Protein AF-A0A7X4A5X2-F1 (afdb_monomer_lite)

Sequence (85 aa):
MTESSTAATVAAPNEPVLLPDLSDRGILTLTLNRPRVFNALSEDLLDALTSALESAAKDGTVRVVVIRAAGRAFCAGHDLREMRA

Foldseek 3Di:
DDDPPPPQPPDDPPHQQWDWDADQQQEIEIEGEPVVQLSADDPSNVVVVVVVVVVLVVDPSHDHYHYHYRYDHGYPYHDVVVVVD

pLDDT: mean 83.05, std 19.31, range [32.78, 98.38]

Structure (mmCIF, N/CA/C/O backbone):
data_AF-A0A7X4A5X2-F1
#
_entry.id   AF-A0A7X4A5X2-F1
#
loop_
_atom_site.group_PDB
_atom_site.id
_atom_site.type_symbol
_atom_site.label_atom_id
_atom_site.label_alt_id
_atom_site.label_comp_id
_atom_site.label_asym_id
_atom_site.label_entity_id
_atom_site.label_seq_id
_atom_site.pdbx_PDB_ins_code
_atom_site.Cartn_x
_atom_site.Cartn_y
_atom_site.Cartn_z
_atom_site.occupancy
_atom_site.B_iso_or_equiv
_atom_site.auth_seq_id
_atom_site.auth_comp_id
_atom_site.auth_asym_id
_atom_site.auth_ato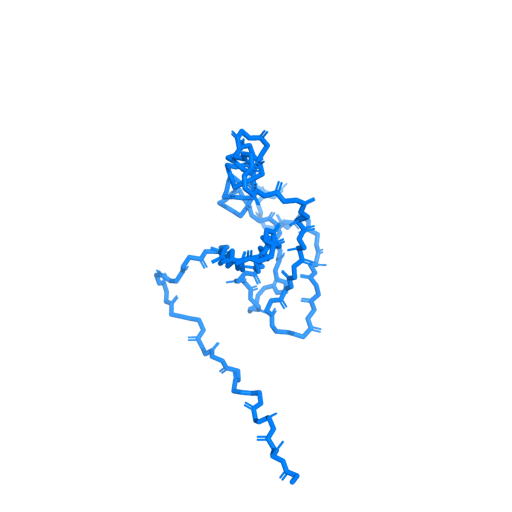m_id
_atom_site.pdbx_PDB_model_num
ATOM 1 N N . MET A 1 1 ? -28.972 -3.528 -18.062 1.00 39.44 1 MET A N 1
ATOM 2 C CA . MET A 1 1 ? -27.634 -4.086 -18.337 1.00 39.44 1 MET A CA 1
ATOM 3 C C . MET A 1 1 ? -26.723 -2.900 -18.589 1.00 39.44 1 MET A C 1
ATOM 5 O O . MET A 1 1 ? -26.771 -2.332 -19.665 1.00 39.44 1 MET A O 1
ATOM 9 N N . THR A 1 2 ? -26.055 -2.410 -17.548 1.00 32.78 2 THR A N 1
ATOM 10 C CA . THR A 1 2 ? -25.195 -1.220 -17.612 1.00 32.78 2 THR A CA 1
ATOM 11 C C . THR A 1 2 ? -23.774 -1.660 -17.925 1.00 32.78 2 THR A C 1
ATOM 13 O O . THR A 1 2 ? -23.162 -2.381 -17.139 1.00 32.78 2 THR A O 1
ATOM 16 N N . GLU A 1 3 ? -23.279 -1.258 -19.089 1.00 37.38 3 GLU A N 1
ATOM 17 C CA . GLU A 1 3 ? -21.901 -1.466 -19.519 1.00 37.38 3 GLU A CA 1
ATOM 18 C C . GLU A 1 3 ? -20.961 -0.627 -18.640 1.00 37.38 3 GLU A C 1
ATOM 20 O O . GLU A 1 3 ? -20.876 0.594 -18.765 1.00 37.38 3 GLU A O 1
ATOM 25 N N . SER A 1 4 ? -20.255 -1.284 -17.716 1.00 40.78 4 SER A N 1
ATOM 26 C CA . SER A 1 4 ? -19.108 -0.701 -17.015 1.00 40.78 4 SER A CA 1
ATOM 27 C C . SER A 1 4 ? -17.927 -0.613 -17.982 1.00 40.78 4 SER A C 1
ATOM 29 O O . SER A 1 4 ? -17.079 -1.501 -18.053 1.00 40.78 4 SER A O 1
ATOM 31 N N . SER A 1 5 ? -17.889 0.477 -18.744 1.00 35.56 5 SER A N 1
ATOM 32 C CA . SER A 1 5 ? -16.742 0.872 -19.557 1.00 35.56 5 SER A CA 1
ATOM 33 C C . SER A 1 5 ? -15.554 1.202 -18.645 1.00 35.56 5 SER A C 1
ATOM 35 O O . SER A 1 5 ? -15.522 2.242 -17.987 1.00 35.56 5 SER A O 1
ATOM 37 N N . THR A 1 6 ? -14.572 0.299 -18.596 1.00 47.97 6 THR A N 1
ATOM 38 C CA . THR A 1 6 ? -13.276 0.517 -17.937 1.00 47.97 6 THR A CA 1
ATOM 39 C C . THR A 1 6 ? -12.452 1.458 -18.810 1.00 47.97 6 THR A C 1
ATOM 41 O O . THR A 1 6 ? -11.716 1.022 -19.694 1.00 47.97 6 THR A O 1
ATOM 44 N N . ALA A 1 7 ? -12.599 2.764 -18.591 1.00 41.25 7 ALA A N 1
ATOM 45 C CA . ALA A 1 7 ? -11.703 3.743 -19.182 1.00 41.25 7 ALA A CA 1
ATOM 46 C C . ALA A 1 7 ? -10.327 3.595 -18.523 1.00 41.25 7 ALA A C 1
ATOM 48 O O . ALA A 1 7 ? -10.166 3.791 -17.319 1.00 41.25 7 ALA A O 1
ATOM 49 N N . ALA A 1 8 ? -9.333 3.215 -19.322 1.00 49.69 8 ALA A N 1
ATOM 50 C CA . ALA A 1 8 ? -7.935 3.323 -18.953 1.00 49.69 8 ALA A CA 1
ATOM 51 C C . ALA A 1 8 ? -7.600 4.815 -18.803 1.00 49.69 8 ALA A C 1
ATOM 53 O O . ALA A 1 8 ? -7.284 5.488 -19.784 1.00 49.69 8 ALA A O 1
ATOM 54 N N . THR A 1 9 ? -7.721 5.346 -17.587 1.00 50.47 9 THR A N 1
ATOM 55 C CA . THR A 1 9 ? -7.279 6.707 -17.282 1.00 50.47 9 THR A CA 1
ATOM 56 C C . THR A 1 9 ? -5.773 6.777 -17.496 1.00 50.47 9 THR A C 1
ATOM 58 O O . THR A 1 9 ? -4.986 6.041 -16.897 1.00 50.47 9 THR A O 1
ATOM 61 N N . VAL A 1 10 ? -5.377 7.638 -18.426 1.00 51.38 10 VAL A N 1
ATOM 62 C CA . VAL A 1 10 ? -3.986 7.984 -18.686 1.00 51.38 10 VAL A CA 1
ATOM 63 C C . VAL A 1 10 ? -3.476 8.719 -17.452 1.00 51.38 10 VAL A C 1
ATOM 65 O O . VAL A 1 10 ? -3.786 9.892 -17.280 1.00 51.38 10 VAL A O 1
ATOM 68 N N . ALA A 1 11 ? -2.704 8.032 -16.606 1.00 51.31 11 ALA A N 1
ATOM 69 C CA . ALA A 1 11 ? -2.093 8.657 -15.438 1.00 51.31 11 ALA A CA 1
ATOM 70 C C . ALA A 1 11 ? -1.281 9.891 -15.866 1.00 51.31 11 ALA A C 1
ATOM 72 O O . ALA A 1 11 ? -0.404 9.787 -16.743 1.00 51.31 11 ALA A O 1
ATOM 73 N N . ALA A 1 12 ? -1.645 11.047 -15.308 1.00 58.47 12 ALA A N 1
ATOM 74 C CA . ALA A 1 12 ? -0.999 12.336 -15.525 1.00 58.47 12 ALA A CA 1
ATOM 75 C C . ALA A 1 12 ? 0.350 12.380 -14.774 1.00 58.47 12 ALA A C 1
ATOM 77 O O . ALA A 1 12 ? 0.500 11.694 -13.767 1.00 58.47 12 ALA A O 1
ATOM 78 N N . PRO A 1 13 ? 1.340 13.180 -15.212 1.00 58.31 13 PRO A N 1
ATOM 79 C CA . PRO A 1 13 ? 2.689 13.187 -14.626 1.00 58.31 13 PRO A CA 1
ATOM 80 C C . PRO A 1 13 ? 2.772 13.595 -13.140 1.00 58.31 13 PRO A C 1
ATOM 82 O O . PRO A 1 13 ? 3.825 13.417 -12.546 1.00 58.31 13 PRO A O 1
ATOM 85 N N . ASN A 1 14 ? 1.680 14.087 -12.541 1.00 71.19 14 ASN A N 1
ATOM 86 C CA . ASN A 1 14 ? 1.588 14.476 -11.126 1.00 71.19 14 ASN A CA 1
ATOM 87 C C . ASN A 1 14 ? 0.517 13.681 -10.360 1.00 71.19 14 ASN A C 1
ATOM 89 O O . ASN A 1 14 ? 0.013 14.139 -9.336 1.00 71.19 14 ASN A O 1
ATOM 93 N N . GLU A 1 15 ? 0.082 12.541 -10.892 1.00 82.50 15 GLU A N 1
ATOM 94 C CA . GLU A 1 15 ? -0.913 11.724 -10.209 1.00 82.50 15 GLU A CA 1
ATOM 95 C C . GLU A 1 15 ? -0.246 10.932 -9.071 1.00 82.50 15 GLU A C 1
ATOM 97 O O . GLU A 1 15 ? 0.854 10.404 -9.260 1.00 82.50 15 GLU A O 1
ATOM 102 N N . PRO A 1 16 ? -0.869 10.846 -7.883 1.00 91.44 16 PRO A N 1
ATOM 103 C CA . PRO A 1 16 ? -0.307 10.087 -6.774 1.00 91.44 16 PRO A CA 1
ATOM 104 C C . PRO A 1 16 ? -0.090 8.617 -7.153 1.00 91.44 16 PRO A C 1
ATOM 106 O O . PRO A 1 16 ? -0.925 7.988 -7.810 1.00 91.44 16 PRO A O 1
ATOM 109 N N . VAL A 1 17 ? 1.039 8.064 -6.701 1.00 93.25 17 VAL A N 1
ATOM 110 C CA . VAL A 1 17 ? 1.446 6.671 -6.956 1.00 93.25 17 VAL A CA 1
ATOM 111 C C . VAL A 1 17 ? 0.563 5.648 -6.231 1.00 93.25 17 VAL A C 1
ATOM 113 O O . VAL A 1 17 ? 0.522 4.483 -6.630 1.00 93.25 17 VAL A O 1
ATOM 116 N N . LEU A 1 18 ? -0.172 6.086 -5.205 1.00 96.00 18 LEU A N 1
ATOM 117 C CA . LEU A 1 18 ? -1.116 5.294 -4.424 1.00 96.00 18 LEU A CA 1
ATOM 118 C C . LEU A 1 18 ? -2.424 6.074 -4.233 1.00 96.00 18 LEU A C 1
ATOM 120 O O . LEU A 1 18 ? -2.397 7.235 -3.832 1.00 96.00 18 LEU A O 1
ATOM 124 N N . LEU A 1 19 ? -3.564 5.429 -4.490 1.00 96.69 19 LEU A N 1
ATOM 125 C CA . LEU A 1 19 ? -4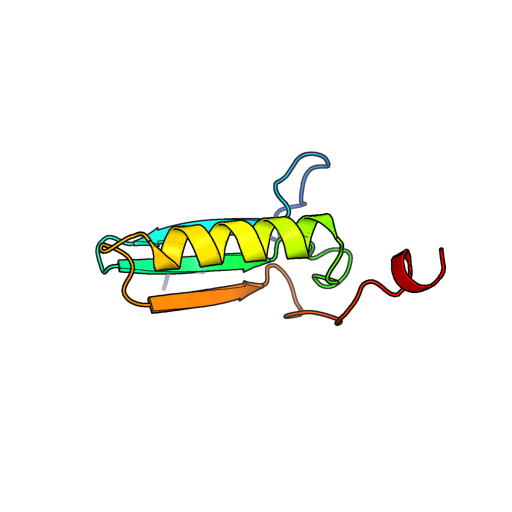.896 6.024 -4.338 1.00 96.69 19 LEU A CA 1
ATOM 126 C C . LEU A 1 19 ? -5.654 5.349 -3.181 1.00 96.69 19 LEU A C 1
ATOM 128 O O . LEU A 1 19 ? -6.043 4.186 -3.333 1.00 96.69 19 LEU A O 1
ATOM 132 N N . PRO A 1 20 ? -5.857 6.032 -2.040 1.00 96.44 20 PRO A N 1
ATOM 133 C CA . PRO A 1 20 ? -6.675 5.526 -0.943 1.00 96.44 20 PRO A CA 1
ATOM 134 C C . PRO A 1 20 ? -8.169 5.819 -1.154 1.00 96.44 20 PRO A C 1
ATOM 136 O O . PRO A 1 20 ? -8.541 6.902 -1.599 1.00 96.44 20 PRO A O 1
ATOM 139 N N . ASP A 1 21 ? -9.022 4.869 -0.777 1.00 97.31 21 ASP A N 1
ATOM 140 C CA . ASP A 1 21 ? -10.484 4.999 -0.751 1.00 97.31 21 ASP A CA 1
ATOM 141 C C . ASP A 1 21 ? -11.044 4.294 0.494 1.00 97.31 21 ASP A C 1
ATOM 143 O O . ASP A 1 21 ? -10.925 3.074 0.620 1.00 97.31 21 ASP A O 1
ATOM 147 N N . LEU A 1 22 ? -11.612 5.050 1.439 1.00 97.44 22 LEU A N 1
ATOM 148 C CA . LEU A 1 22 ? -12.217 4.505 2.658 1.00 97.44 22 LEU A CA 1
ATOM 149 C C . LEU A 1 22 ? -13.739 4.532 2.539 1.00 97.44 22 LEU A C 1
ATOM 151 O O . LEU A 1 22 ? -14.354 5.592 2.481 1.00 97.44 22 LEU A O 1
ATOM 155 N N . SER A 1 23 ? -14.349 3.350 2.555 1.00 97.06 23 SER A N 1
ATOM 156 C CA . SER A 1 23 ? -15.808 3.217 2.576 1.00 97.06 23 SER A CA 1
ATOM 157 C C . SER A 1 23 ? -16.396 3.375 3.981 1.00 97.06 23 SER A C 1
ATOM 159 O O . SER A 1 23 ? -15.758 3.021 4.974 1.00 97.06 23 SER A O 1
ATOM 161 N N . ASP A 1 24 ? -17.684 3.729 4.061 1.00 96.06 24 ASP A N 1
ATOM 162 C CA . ASP A 1 24 ? -18.458 3.810 5.317 1.00 96.06 24 ASP A CA 1
ATOM 163 C C . ASP A 1 24 ? -18.487 2.496 6.121 1.00 96.06 24 ASP A C 1
ATOM 165 O O . ASP A 1 24 ? -18.833 2.466 7.301 1.00 96.06 24 ASP A O 1
ATOM 169 N N . ARG A 1 25 ? -18.146 1.368 5.484 1.00 96.50 25 ARG A N 1
ATOM 170 C CA . ARG A 1 25 ? -18.065 0.051 6.133 1.00 96.50 25 ARG A CA 1
ATOM 171 C C . ARG A 1 25 ? -16.704 -0.213 6.784 1.00 96.50 25 ARG A C 1
ATOM 173 O O . ARG A 1 25 ? -16.524 -1.298 7.341 1.00 96.50 25 ARG A O 1
ATOM 180 N N . GLY A 1 26 ? -15.768 0.735 6.714 1.00 97.19 26 GLY A N 1
ATOM 181 C CA . GLY A 1 26 ? -14.408 0.606 7.235 1.00 97.19 26 GLY A CA 1
ATOM 182 C C . GLY A 1 26 ? -13.479 -0.210 6.333 1.00 97.19 26 GLY A C 1
ATOM 183 O O . GLY A 1 26 ? -12.517 -0.802 6.818 1.00 97.19 26 GLY A O 1
ATOM 184 N N . ILE A 1 27 ? -13.781 -0.318 5.037 1.00 98.06 27 ILE A N 1
ATOM 185 C CA . ILE A 1 27 ? -12.887 -0.971 4.068 1.00 98.06 27 ILE A CA 1
ATOM 186 C C . ILE A 1 27 ? -12.041 0.117 3.414 1.00 98.06 27 ILE A C 1
ATOM 188 O O . ILE A 1 27 ? -12.600 0.940 2.686 1.00 98.06 27 ILE A O 1
ATOM 192 N N . LEU A 1 28 ? -10.733 0.099 3.678 1.00 98.38 28 LEU A N 1
ATOM 193 C CA . LEU A 1 28 ? -9.738 0.958 3.044 1.00 98.38 28 LEU A CA 1
ATOM 194 C C . LEU A 1 28 ? -9.154 0.242 1.824 1.00 98.38 28 LEU A C 1
ATOM 196 O O . LEU A 1 28 ? -8.425 -0.740 1.962 1.00 98.38 28 LEU A O 1
ATOM 200 N N . THR A 1 29 ? -9.452 0.734 0.630 1.00 98.25 29 THR A N 1
ATOM 201 C CA . THR A 1 29 ? -8.865 0.245 -0.618 1.00 98.25 29 THR A CA 1
ATOM 202 C C . THR A 1 29 ? -7.669 1.112 -0.993 1.00 98.25 29 THR A C 1
ATOM 204 O O . THR A 1 29 ? -7.814 2.307 -1.220 1.00 98.25 29 THR A O 1
ATOM 207 N N . LEU A 1 30 ? -6.487 0.509 -1.087 1.00 97.81 30 LEU A N 1
ATOM 208 C CA . LEU A 1 30 ? -5.253 1.145 -1.540 1.00 97.81 30 LEU A CA 1
ATOM 209 C C . LEU A 1 30 ? -4.952 0.676 -2.965 1.00 97.81 30 LEU A C 1
ATOM 211 O O . LEU A 1 30 ? -4.629 -0.493 -3.182 1.00 97.81 30 LEU A O 1
ATOM 215 N N . THR A 1 31 ? -5.085 1.568 -3.949 1.00 96.88 31 THR A N 1
ATOM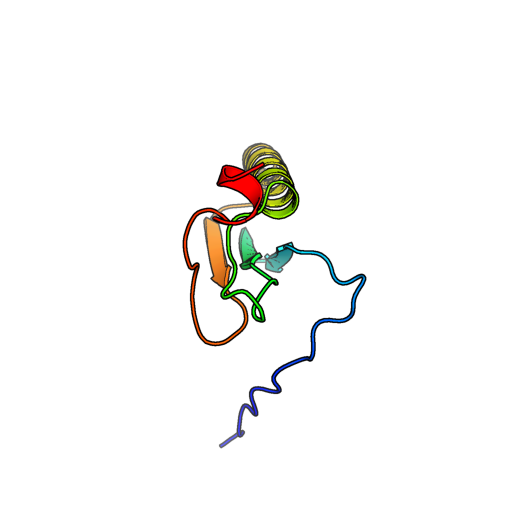 216 C CA . THR A 1 31 ? -4.851 1.236 -5.362 1.00 96.88 31 THR A CA 1
ATOM 217 C C . THR A 1 31 ? -3.461 1.682 -5.810 1.00 96.88 31 THR A C 1
ATOM 219 O O . THR A 1 31 ? -3.190 2.880 -5.865 1.00 96.88 31 THR A O 1
ATOM 222 N N . LEU A 1 32 ? -2.598 0.728 -6.176 1.00 96.00 32 LEU A N 1
ATOM 223 C CA . LEU A 1 32 ? -1.310 0.994 -6.822 1.00 96.00 32 LEU A CA 1
ATOM 224 C C . LEU A 1 32 ? -1.563 1.663 -8.180 1.00 96.00 32 LEU A C 1
ATOM 226 O O . LEU A 1 32 ? -2.260 1.092 -9.023 1.00 96.00 32 LEU A O 1
ATOM 230 N N . ASN A 1 33 ? -1.008 2.855 -8.394 1.00 94.88 33 ASN A N 1
ATOM 231 C CA . ASN A 1 33 ? -1.321 3.713 -9.537 1.00 94.88 33 ASN A CA 1
ATOM 232 C C . ASN A 1 33 ? -0.087 4.023 -10.403 1.00 94.88 33 ASN A C 1
ATOM 234 O O . ASN A 1 33 ? 0.154 5.153 -10.818 1.00 94.88 33 ASN A O 1
ATOM 238 N N . ARG A 1 34 ? 0.704 2.993 -10.725 1.00 91.81 34 ARG A N 1
ATOM 239 C CA . ARG A 1 34 ? 1.792 3.073 -11.720 1.00 91.81 34 ARG A CA 1
ATOM 240 C C . ARG A 1 34 ? 1.582 2.056 -12.859 1.00 91.81 34 ARG A C 1
ATOM 242 O O . ARG A 1 34 ? 2.492 1.283 -13.179 1.00 91.81 34 ARG A O 1
ATOM 249 N N . PRO A 1 35 ? 0.417 2.041 -13.543 1.00 91.31 35 PRO A N 1
ATOM 250 C CA . PRO A 1 35 ? 0.061 0.979 -14.493 1.00 91.31 35 PRO A CA 1
ATOM 251 C C . PRO A 1 35 ? 1.000 0.890 -15.707 1.00 91.31 35 PRO A C 1
ATOM 253 O O . PRO A 1 35 ? 1.158 -0.184 -16.288 1.00 91.31 35 PRO A O 1
ATOM 256 N N . ARG A 1 36 ? 1.657 1.998 -16.088 1.00 87.12 36 ARG A N 1
ATOM 257 C CA . ARG A 1 36 ? 2.602 2.057 -17.223 1.00 87.12 36 ARG A CA 1
ATOM 258 C C . ARG A 1 36 ? 3.863 1.219 -17.005 1.00 87.12 36 ARG A C 1
ATOM 260 O O . ARG A 1 36 ? 4.453 0.751 -17.972 1.00 87.12 36 ARG A O 1
ATOM 267 N N . VAL A 1 37 ? 4.251 1.032 -15.747 1.00 88.81 37 VAL A N 1
ATOM 268 C CA . VAL A 1 37 ? 5.396 0.214 -15.324 1.00 88.81 37 VAL A CA 1
ATOM 269 C C . VAL A 1 37 ? 4.929 -1.003 -14.527 1.00 88.81 37 VAL A C 1
ATOM 271 O O . VAL A 1 37 ? 5.650 -1.501 -13.671 1.00 88.81 37 VAL A O 1
ATOM 274 N N . PHE A 1 38 ? 3.705 -1.479 -14.794 1.00 89.00 38 PHE A N 1
ATOM 275 C CA . PHE A 1 38 ? 3.113 -2.649 -14.135 1.00 89.00 38 PHE A CA 1
ATOM 276 C C . PHE A 1 38 ? 3.106 -2.559 -12.604 1.00 89.00 38 PHE A C 1
ATOM 278 O O . PHE A 1 38 ? 3.269 -3.568 -11.920 1.00 89.00 38 PHE A O 1
ATOM 285 N N . ASN A 1 39 ? 2.935 -1.346 -12.075 1.00 89.75 39 ASN A N 1
ATOM 286 C CA . ASN A 1 39 ? 2.954 -1.064 -10.644 1.00 89.75 39 ASN A CA 1
ATOM 287 C C . ASN A 1 39 ? 4.230 -1.567 -9.949 1.00 89.75 39 ASN A C 1
ATOM 289 O O . ASN A 1 39 ? 4.158 -2.100 -8.844 1.00 89.75 39 ASN A O 1
ATOM 293 N N . ALA A 1 40 ? 5.387 -1.435 -10.610 1.00 89.69 40 ALA A N 1
ATOM 294 C CA . ALA A 1 40 ? 6.684 -1.693 -9.992 1.00 89.69 40 ALA A CA 1
ATOM 295 C C . ALA A 1 40 ? 6.846 -0.875 -8.697 1.00 89.69 40 ALA A C 1
ATOM 297 O O . ALA A 1 40 ? 6.487 0.310 -8.654 1.00 89.69 40 ALA A O 1
ATOM 298 N N . LEU A 1 41 ? 7.366 -1.530 -7.657 1.00 87.56 41 LEU A N 1
ATOM 299 C CA . LEU A 1 41 ? 7.589 -0.958 -6.330 1.00 87.56 41 LEU A CA 1
ATOM 300 C C . LEU A 1 41 ? 8.826 -0.057 -6.370 1.00 87.56 41 LEU A C 1
ATOM 302 O O . LEU A 1 41 ? 9.941 -0.540 -6.159 1.00 87.56 41 LEU A O 1
ATOM 306 N N . SER A 1 42 ? 8.605 1.219 -6.692 1.00 88.44 42 SER A N 1
ATOM 307 C CA . SER A 1 42 ? 9.581 2.290 -6.481 1.00 88.44 42 SER A CA 1
ATOM 308 C C . SER A 1 42 ? 9.613 2.717 -5.018 1.00 88.44 42 SER A C 1
ATOM 310 O O . SER A 1 42 ? 8.634 2.488 -4.301 1.00 88.44 42 SER A O 1
ATOM 312 N N . GLU A 1 43 ? 10.672 3.414 -4.613 1.00 88.69 43 GLU A N 1
ATOM 313 C CA . GLU A 1 43 ? 10.778 4.068 -3.299 1.00 88.69 43 GLU A CA 1
ATOM 314 C C . GLU A 1 43 ? 9.518 4.882 -2.956 1.00 88.69 43 GLU A C 1
ATOM 316 O O . GLU A 1 43 ? 8.846 4.567 -1.977 1.00 88.69 43 GLU A O 1
ATOM 321 N N . ASP A 1 44 ? 9.080 5.797 -3.832 1.00 89.50 44 ASP A N 1
ATOM 322 C CA . ASP A 1 44 ? 7.870 6.611 -3.607 1.00 89.50 44 ASP A CA 1
ATOM 323 C C . ASP A 1 44 ? 6.606 5.778 -3.322 1.00 89.50 44 ASP A C 1
ATOM 325 O O . ASP A 1 44 ? 5.735 6.172 -2.543 1.00 89.50 44 ASP A O 1
ATOM 329 N N . LEU A 1 45 ? 6.465 4.624 -3.987 1.00 90.75 45 LEU A N 1
ATOM 330 C CA . LEU A 1 45 ? 5.293 3.763 -3.826 1.00 90.75 45 LEU A CA 1
ATOM 331 C C . LEU A 1 45 ? 5.375 2.965 -2.524 1.00 90.75 45 LEU A C 1
ATOM 333 O O . LEU A 1 45 ? 4.351 2.760 -1.872 1.00 90.75 45 LEU A O 1
ATOM 337 N N . LEU A 1 46 ? 6.576 2.527 -2.147 1.00 92.56 46 LEU A N 1
ATOM 338 C CA . LEU A 1 46 ? 6.829 1.854 -0.876 1.00 92.56 46 LEU A CA 1
ATOM 339 C C . LEU A 1 46 ? 6.610 2.804 0.304 1.00 92.56 46 LEU A C 1
ATOM 341 O O . LEU A 1 46 ? 5.947 2.417 1.267 1.00 92.56 46 LEU A O 1
ATOM 345 N N . ASP A 1 47 ? 7.072 4.047 0.200 1.00 94.56 47 ASP A N 1
ATOM 346 C CA . ASP A 1 47 ? 6.877 5.080 1.216 1.00 94.56 47 ASP A CA 1
ATOM 347 C C . ASP A 1 47 ? 5.395 5.433 1.371 1.00 94.56 47 ASP A C 1
ATOM 349 O O . ASP A 1 47 ? 4.857 5.418 2.483 1.00 94.56 47 ASP A O 1
ATOM 353 N N . ALA A 1 48 ? 4.693 5.662 0.254 1.00 94.88 48 ALA A N 1
ATOM 354 C CA . ALA A 1 48 ? 3.258 5.931 0.270 1.00 94.88 48 ALA A CA 1
ATOM 355 C C . ALA A 1 48 ? 2.458 4.763 0.872 1.00 94.88 48 ALA A C 1
ATOM 357 O O . ALA A 1 48 ? 1.538 4.983 1.663 1.00 94.88 48 ALA A O 1
ATOM 358 N N . LEU A 1 49 ? 2.809 3.519 0.526 1.00 95.50 49 LEU A N 1
ATOM 359 C CA . LEU A 1 49 ? 2.142 2.328 1.050 1.00 95.50 49 LEU A CA 1
ATOM 360 C C . LEU A 1 49 ? 2.407 2.146 2.547 1.00 95.50 49 LEU A C 1
ATOM 362 O O . LEU A 1 49 ? 1.470 1.884 3.299 1.00 95.50 49 LEU A O 1
ATOM 366 N N . THR A 1 50 ? 3.653 2.330 2.984 1.00 96.38 50 THR A N 1
ATOM 367 C CA . THR A 1 50 ? 4.038 2.246 4.399 1.00 96.38 50 THR A CA 1
ATOM 368 C C . THR A 1 50 ? 3.282 3.288 5.216 1.00 96.38 50 THR A C 1
ATOM 370 O O . THR A 1 50 ? 2.603 2.938 6.180 1.00 96.38 50 THR A O 1
ATOM 373 N N . SER A 1 51 ? 3.295 4.548 4.776 1.00 96.69 51 SER A N 1
ATOM 374 C CA . SER A 1 51 ? 2.583 5.641 5.444 1.00 96.69 51 SER A CA 1
ATOM 375 C C . SER A 1 51 ? 1.071 5.392 5.533 1.00 96.69 51 SER A C 1
ATOM 377 O O . SER A 1 51 ? 0.460 5.589 6.590 1.00 96.69 51 SER A O 1
ATOM 379 N N . ALA A 1 52 ? 0.457 4.899 4.452 1.00 96.81 52 ALA A N 1
ATOM 380 C CA . ALA A 1 52 ? -0.967 4.575 4.431 1.00 96.81 52 ALA A CA 1
ATOM 381 C C . ALA A 1 52 ? -1.316 3.433 5.400 1.00 96.81 52 ALA A C 1
ATOM 383 O O . ALA A 1 52 ? -2.309 3.523 6.123 1.00 96.81 52 ALA A O 1
ATOM 384 N N . LEU A 1 53 ? -0.494 2.382 5.453 1.00 97.56 53 LEU A N 1
ATOM 385 C CA . LEU A 1 53 ? -0.698 1.247 6.355 1.00 97.56 53 LEU A CA 1
ATOM 386 C C . LEU A 1 53 ? -0.494 1.632 7.825 1.00 97.56 53 LEU A C 1
ATOM 388 O O . LEU A 1 53 ? -1.293 1.237 8.672 1.00 97.56 53 LEU A O 1
ATOM 392 N N . GLU A 1 54 ? 0.521 2.437 8.137 1.00 97.75 54 GLU A N 1
ATOM 393 C CA . GLU A 1 54 ? 0.730 2.959 9.491 1.00 97.75 54 GLU A CA 1
ATOM 394 C C . GLU A 1 54 ? -0.420 3.855 9.954 1.00 97.75 54 GLU A C 1
ATOM 396 O O . GLU A 1 54 ? -0.794 3.832 11.129 1.00 97.75 54 GLU A O 1
ATOM 401 N N . SER A 1 55 ? -0.982 4.645 9.039 1.00 96.81 55 SER A N 1
ATOM 402 C CA . SER A 1 55 ? -2.136 5.498 9.325 1.00 96.81 55 SER A CA 1
ATOM 403 C C . SER A 1 55 ? -3.382 4.649 9.570 1.00 96.81 55 SER A C 1
ATOM 405 O O . SER A 1 55 ? -4.060 4.835 10.576 1.00 96.81 55 SER A O 1
ATOM 407 N N . ALA A 1 56 ? -3.623 3.648 8.718 1.00 97.12 56 ALA A N 1
ATOM 408 C CA . ALA A 1 56 ? -4.716 2.694 8.875 1.00 97.12 56 ALA A CA 1
ATOM 409 C C . ALA A 1 56 ? -4.626 1.906 10.191 1.00 97.12 56 ALA A C 1
ATOM 411 O O . ALA A 1 56 ? -5.640 1.675 10.838 1.00 97.12 56 ALA A O 1
ATOM 412 N N . ALA A 1 57 ? -3.418 1.534 10.627 1.00 96.69 57 ALA A N 1
ATOM 413 C CA . ALA A 1 57 ? -3.207 0.826 11.890 1.00 96.69 57 ALA A CA 1
ATOM 414 C C . ALA A 1 57 ? -3.578 1.662 13.130 1.00 96.69 57 ALA A C 1
ATOM 416 O O . ALA A 1 57 ? -3.876 1.102 14.185 1.00 96.69 57 ALA A O 1
ATOM 417 N N . LYS A 1 58 ? -3.545 2.995 13.016 1.00 97.25 58 LYS A N 1
ATOM 418 C CA . LYS A 1 58 ? -3.897 3.937 14.091 1.00 97.25 58 LYS A CA 1
ATOM 419 C C . LYS A 1 58 ? -5.357 4.398 14.010 1.00 97.25 58 LYS A C 1
ATOM 421 O O . LYS A 1 58 ? -5.844 5.019 14.953 1.00 97.25 58 LYS A O 1
ATOM 426 N N . ASP A 1 59 ? -6.047 4.104 12.911 1.00 95.94 59 ASP A N 1
ATOM 427 C CA . ASP A 1 59 ? -7.416 4.535 12.654 1.00 95.94 59 ASP A CA 1
ATOM 428 C C . ASP A 1 59 ? -8.423 3.440 13.033 1.00 95.94 59 ASP A C 1
ATOM 430 O O . ASP A 1 59 ? -8.590 2.440 12.337 1.00 95.94 59 ASP A O 1
ATOM 434 N N . GLY A 1 60 ? -9.150 3.657 14.132 1.00 94.81 60 GLY A N 1
ATOM 435 C CA . GLY A 1 60 ? -10.175 2.727 14.616 1.00 94.81 60 GLY A CA 1
ATOM 436 C C . GLY A 1 60 ? -11.397 2.578 13.700 1.00 94.81 60 GLY A C 1
ATOM 437 O O . GLY A 1 60 ? -12.232 1.707 13.947 1.00 94.81 60 GLY A O 1
ATOM 438 N N . THR A 1 61 ? -11.532 3.407 12.661 1.00 96.19 61 THR A N 1
ATOM 439 C CA . THR A 1 61 ? -12.593 3.275 11.652 1.00 96.19 61 THR A CA 1
ATOM 440 C C . THR A 1 61 ? -12.238 2.261 10.563 1.00 96.19 61 THR A C 1
ATOM 442 O O . THR A 1 61 ? -13.138 1.688 9.937 1.00 96.19 61 THR A O 1
ATOM 445 N N . VAL A 1 62 ? -10.946 1.973 10.366 1.00 98.06 62 VAL A N 1
ATOM 446 C CA . VAL A 1 62 ? -10.476 0.991 9.388 1.00 98.06 62 VAL A CA 1
ATOM 447 C C . VAL A 1 62 ? -10.584 -0.412 9.976 1.00 98.06 62 VAL A C 1
ATOM 449 O O . VAL A 1 62 ? -10.021 -0.743 11.014 1.00 98.06 62 VAL A O 1
ATOM 452 N N . ARG A 1 63 ? -11.312 -1.275 9.274 1.00 96.75 63 ARG A N 1
ATOM 453 C CA . ARG A 1 63 ? -11.544 -2.675 9.648 1.00 96.75 63 ARG A CA 1
ATOM 454 C C . ARG A 1 63 ? -10.814 -3.657 8.748 1.00 96.75 63 ARG A C 1
ATOM 456 O O . ARG A 1 63 ? -10.458 -4.745 9.189 1.00 96.75 63 ARG A O 1
ATOM 463 N N . VAL A 1 64 ? -10.680 -3.314 7.470 1.00 97.44 64 VAL A N 1
ATOM 464 C CA . VAL A 1 64 ? -10.075 -4.162 6.440 1.00 97.44 64 VAL A CA 1
ATOM 465 C C . VAL A 1 64 ? -9.296 -3.274 5.486 1.00 97.44 64 VAL A C 1
ATOM 467 O O . VAL A 1 64 ? -9.811 -2.248 5.045 1.00 97.44 64 VAL A O 1
ATOM 470 N N . VAL A 1 65 ? -8.089 -3.704 5.125 1.00 97.56 65 VAL A N 1
ATOM 471 C CA . VAL A 1 65 ? -7.303 -3.083 4.057 1.00 97.56 65 VAL A CA 1
ATOM 472 C C . VAL A 1 65 ? -7.312 -3.999 2.837 1.00 97.56 65 VAL A C 1
ATOM 474 O O . VAL A 1 65 ? -6.983 -5.180 2.936 1.00 97.56 65 VAL A O 1
ATOM 477 N N . VAL A 1 66 ? -7.690 -3.454 1.683 1.00 97.69 66 VAL A N 1
ATOM 478 C CA . VAL A 1 66 ? -7.636 -4.126 0.382 1.00 97.69 66 VAL A CA 1
ATOM 479 C C . VAL A 1 66 ? -6.565 -3.451 -0.454 1.00 97.69 66 VAL A C 1
ATOM 481 O O . VAL A 1 66 ? -6.651 -2.258 -0.723 1.00 97.69 66 VAL A O 1
ATOM 484 N N . ILE A 1 67 ? -5.578 -4.213 -0.915 1.00 96.19 67 ILE A N 1
ATOM 485 C CA . ILE A 1 67 ? -4.590 -3.709 -1.870 1.00 96.19 67 ILE A CA 1
ATOM 486 C C . ILE A 1 67 ? -5.032 -4.128 -3.267 1.00 96.19 67 ILE A C 1
ATOM 488 O O . ILE A 1 67 ? -5.209 -5.314 -3.552 1.00 96.19 67 ILE A O 1
ATOM 492 N N . ARG A 1 68 ? -5.224 -3.141 -4.139 1.00 95.06 68 ARG A N 1
ATOM 493 C CA . ARG A 1 68 ? -5.606 -3.314 -5.542 1.00 95.06 68 ARG A CA 1
ATOM 494 C C . ARG A 1 68 ? -4.568 -2.645 -6.434 1.00 95.06 68 ARG A C 1
ATOM 496 O O . ARG A 1 68 ? -3.807 -1.797 -5.995 1.00 95.06 68 ARG A O 1
ATOM 503 N N . ALA A 1 69 ? -4.559 -3.000 -7.707 1.00 94.00 69 ALA A N 1
ATOM 504 C CA . ALA A 1 69 ? -3.727 -2.368 -8.712 1.00 94.00 69 ALA A CA 1
ATOM 505 C C . ALA A 1 69 ? -4.571 -1.753 -9.830 1.00 94.00 69 ALA A C 1
ATOM 507 O O . ALA A 1 69 ? -5.571 -2.338 -10.257 1.00 94.00 69 ALA A O 1
ATOM 508 N N . ALA A 1 70 ? -4.150 -0.590 -10.321 1.00 92.75 70 ALA A N 1
ATOM 509 C CA . ALA A 1 70 ? -4.647 -0.029 -11.564 1.00 92.75 70 ALA A CA 1
ATOM 510 C C . ALA A 1 70 ? -4.028 -0.758 -12.769 1.00 92.75 70 ALA A C 1
ATOM 512 O O . ALA A 1 70 ? -2.873 -1.193 -12.746 1.00 92.75 70 ALA A O 1
ATOM 513 N N . GLY A 1 71 ? -4.785 -0.841 -13.862 1.00 89.56 71 GLY A N 1
ATOM 514 C CA . GLY A 1 71 ? -4.322 -1.433 -15.115 1.00 89.56 71 GLY A CA 1
ATOM 515 C C . GLY A 1 71 ? -4.378 -2.963 -15.145 1.00 89.56 71 GLY A C 1
ATOM 516 O O . GLY A 1 71 ? -5.219 -3.590 -14.508 1.00 89.56 71 GLY A O 1
ATOM 517 N N . ARG A 1 72 ? -3.512 -3.563 -15.971 1.00 86.69 72 ARG A N 1
ATOM 518 C CA . ARG A 1 72 ? -3.609 -4.978 -16.382 1.00 86.69 72 ARG A CA 1
ATOM 519 C C . ARG A 1 72 ? -2.830 -5.973 -15.520 1.00 86.69 72 ARG A C 1
ATOM 521 O O . ARG A 1 72 ? -2.930 -7.172 -15.753 1.00 86.69 72 ARG A O 1
ATOM 528 N N . ALA A 1 73 ? -2.002 -5.491 -14.599 1.00 86.56 73 ALA A N 1
ATOM 529 C CA . ALA A 1 73 ? -1.140 -6.316 -13.760 1.00 86.56 73 ALA A CA 1
ATOM 530 C C . ALA A 1 73 ? -1.179 -5.806 -12.323 1.00 86.56 73 ALA A C 1
ATOM 532 O O . ALA A 1 73 ? -1.299 -4.601 -12.106 1.00 86.56 73 ALA A O 1
ATOM 533 N N . PHE A 1 74 ? -1.054 -6.721 -11.359 1.00 88.25 74 PHE A N 1
ATOM 534 C CA . PHE A 1 74 ? -1.026 -6.354 -9.948 1.00 88.25 74 PHE A CA 1
ATOM 535 C C . PHE A 1 74 ? 0.237 -5.558 -9.605 1.00 88.25 74 PHE A C 1
ATOM 537 O O . PHE A 1 74 ? 0.155 -4.363 -9.356 1.00 88.25 74 PHE A O 1
ATOM 544 N N . CYS A 1 75 ? 1.399 -6.209 -9.650 1.00 88.31 75 CYS A N 1
ATOM 545 C CA . CYS A 1 75 ? 2.701 -5.612 -9.378 1.00 88.31 75 CYS A CA 1
ATOM 546 C C . CYS A 1 75 ? 3.788 -6.458 -10.056 1.00 88.31 75 CYS A C 1
ATOM 548 O O . CYS A 1 75 ? 3.730 -7.687 -9.997 1.00 88.31 75 CYS A O 1
ATOM 550 N N . ALA A 1 76 ? 4.768 -5.818 -10.696 1.00 85.75 76 ALA A N 1
ATOM 551 C CA . ALA A 1 76 ? 5.915 -6.496 -11.307 1.00 85.75 76 ALA A CA 1
ATOM 552 C C . ALA A 1 76 ? 7.065 -6.809 -10.322 1.00 85.75 76 ALA A C 1
ATOM 554 O O . ALA A 1 76 ? 8.067 -7.387 -10.736 1.00 85.75 76 ALA A O 1
ATOM 555 N N . GLY A 1 77 ? 6.921 -6.462 -9.037 1.00 83.88 77 GLY A N 1
ATOM 556 C CA . GLY A 1 77 ? 7.966 -6.579 -8.014 1.00 83.88 77 GLY A CA 1
ATOM 557 C C . GLY A 1 77 ? 8.749 -5.278 -7.821 1.00 83.88 77 GLY A C 1
ATOM 558 O O . GLY A 1 77 ? 8.263 -4.205 -8.186 1.00 83.88 77 GLY A O 1
ATOM 559 N N . HIS A 1 78 ? 9.946 -5.368 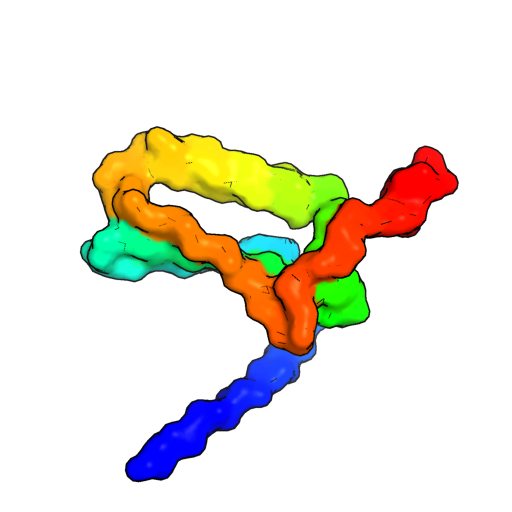-7.230 1.00 74.25 78 HIS A N 1
ATOM 560 C CA . HIS A 1 78 ? 10.836 -4.213 -7.062 1.00 74.25 78 HIS A CA 1
ATOM 561 C C . HIS A 1 78 ? 11.188 -3.571 -8.402 1.00 74.25 78 HIS A C 1
ATOM 563 O O . HIS A 1 78 ? 11.413 -4.266 -9.398 1.00 74.25 78 HIS A O 1
ATOM 569 N N . ASP A 1 79 ? 11.254 -2.240 -8.419 1.00 72.06 79 ASP A N 1
ATOM 570 C CA . ASP A 1 79 ? 11.700 -1.511 -9.597 1.00 72.06 79 ASP A CA 1
ATOM 571 C C . ASP A 1 79 ? 13.191 -1.798 -9.853 1.00 72.06 79 ASP A C 1
ATOM 573 O O . ASP A 1 79 ? 14.093 -1.257 -9.217 1.00 72.06 79 ASP A O 1
ATOM 577 N N . LEU A 1 80 ? 13.464 -2.696 -10.806 1.00 65.50 80 LEU A N 1
ATOM 578 C CA . LEU A 1 80 ? 14.822 -3.107 -11.179 1.00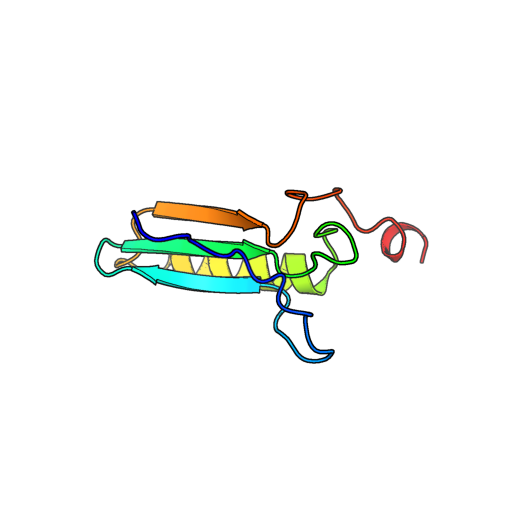 65.50 80 LEU A CA 1
ATOM 579 C C . LEU A 1 80 ? 15.689 -1.941 -11.685 1.00 65.50 80 LEU A C 1
ATOM 581 O O . LEU A 1 80 ? 16.903 -2.107 -11.815 1.00 65.50 80 LEU A O 1
ATOM 585 N N . ARG A 1 81 ? 15.087 -0.788 -12.016 1.00 61.25 81 ARG A N 1
ATOM 586 C CA . ARG A 1 81 ? 15.822 0.429 -12.383 1.00 61.25 81 ARG A CA 1
ATOM 587 C C . ARG A 1 81 ? 16.457 1.096 -11.165 1.00 61.25 81 ARG A C 1
ATOM 589 O O . ARG A 1 81 ? 17.551 1.626 -11.307 1.00 61.25 81 ARG A O 1
ATOM 596 N N . GLU A 1 82 ? 15.816 1.011 -10.001 1.00 60.97 82 GLU A N 1
ATOM 597 C CA . GLU A 1 82 ? 16.322 1.553 -8.731 1.00 60.97 82 GLU A CA 1
ATOM 598 C C . GLU A 1 82 ? 17.337 0.603 -8.078 1.00 60.97 82 GLU A C 1
ATOM 600 O O . GLU A 1 82 ? 18.299 1.050 -7.473 1.00 60.97 82 GLU A O 1
ATOM 605 N N . MET A 1 83 ? 17.231 -0.712 -8.305 1.00 59.03 83 MET A N 1
ATOM 606 C CA . MET A 1 83 ? 18.213 -1.692 -7.803 1.00 59.03 83 MET A CA 1
ATOM 607 C C . MET A 1 83 ? 19.579 -1.671 -8.519 1.00 59.03 83 MET A C 1
ATOM 609 O O . MET A 1 83 ? 20.489 -2.398 -8.123 1.00 59.03 83 MET A O 1
ATOM 613 N N . ARG A 1 84 ? 19.712 -0.928 -9.625 1.00 52.25 84 ARG A N 1
ATOM 614 C CA . ARG A 1 84 ? 20.944 -0.849 -10.436 1.00 52.25 84 ARG A CA 1
ATOM 615 C C . ARG A 1 84 ? 21.701 0.476 -10.278 1.00 52.25 84 ARG A C 1
ATOM 617 O O . ARG A 1 84 ? 22.691 0.654 -10.989 1.00 52.25 84 ARG A O 1
ATOM 624 N N . ALA A 1 85 ? 21.219 1.379 -9.425 1.00 45.81 85 ALA A N 1
ATOM 625 C CA . ALA A 1 85 ? 21.845 2.668 -9.142 1.00 45.81 85 ALA A CA 1
ATOM 626 C C . ALA A 1 85 ? 22.823 2.573 -7.964 1.00 45.81 85 ALA A C 1
ATOM 628 O O . ALA A 1 85 ? 22.536 1.806 -7.019 1.00 45.81 85 ALA A O 1
#

Secondary structure (DSSP, 8-state):
------------TT--SEEEEE-TTSEEEEEE--GGGTT-B-HHHHHHHHHHHHHHHH-TT--EEEEEESSS-S---B-TTTTT-

Radius of gyration: 14.37 Å; chains: 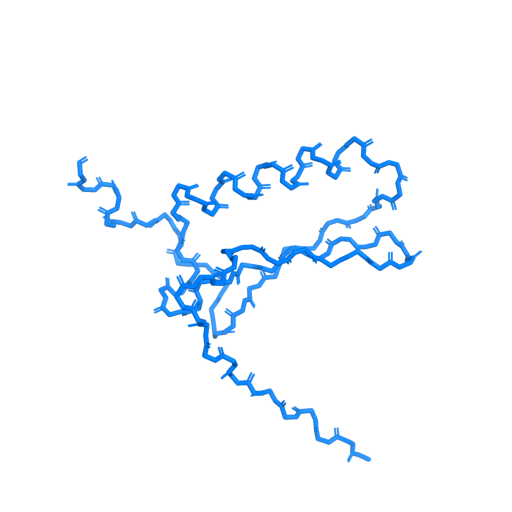1; bounding box: 50×21×34 Å